Protein AF-A0A2X3LSD8-F1 (afdb_monomer)

Nearest PDB structures (foldseek):
  8asl-assembly1_S  TM=6.985E-01  e=1.830E+00  Synechocystis sp. PCC 6803
  5oj3-assembly1_A  TM=7.160E-01  e=2.086E+00  Cyanidioschyzon merolae strain 10D
  8jxf-assembly1_B  TM=7.516E-01  e=3.302E+00  Rattus norvegicus
  5oj3-assembly2_B  TM=7.111E-01  e=3.092E+00  Cyanidioschyzon merolae strain 10D

Mean predicted aligned error: 7.87 Å

Structure (mmCIF, N/CA/C/O backbone):
data_AF-A0A2X3LSD8-F1
#
_entry.id   AF-A0A2X3LSD8-F1
#
loop_
_atom_site.group_PDB
_atom_site.id
_atom_site.type_symbol
_atom_site.label_atom_id
_atom_site.label_alt_id
_atom_site.label_comp_id
_atom_site.label_asym_id
_atom_site.label_entity_id
_atom_site.label_seq_id
_atom_site.pdbx_PDB_ins_code
_atom_site.Cartn_x
_atom_site.Cartn_y
_atom_site.Cartn_z
_atom_site.occupancy
_atom_site.B_iso_or_equiv
_atom_site.auth_seq_id
_atom_site.auth_comp_id
_atom_site.auth_asym_id
_atom_site.auth_atom_id
_atom_site.pdbx_PDB_model_num
ATOM 1 N N . MET A 1 1 ? 29.955 -7.333 -36.412 1.00 62.12 1 MET A N 1
ATOM 2 C CA . MET A 1 1 ? 29.730 -7.213 -34.956 1.00 62.12 1 MET A CA 1
ATOM 3 C C . MET A 1 1 ? 28.242 -7.334 -34.723 1.00 62.12 1 MET A C 1
ATOM 5 O O . MET A 1 1 ? 27.497 -6.636 -35.399 1.00 62.12 1 MET A O 1
ATOM 9 N N . ASP A 1 2 ? 27.820 -8.248 -33.855 1.00 76.81 2 ASP A N 1
ATOM 10 C CA . ASP A 1 2 ? 26.410 -8.404 -33.505 1.00 76.81 2 ASP A CA 1
ATOM 11 C C . ASP A 1 2 ? 26.006 -7.258 -32.565 1.00 76.81 2 ASP A C 1
ATOM 13 O O . ASP A 1 2 ? 26.543 -7.120 -31.467 1.00 76.81 2 ASP A O 1
ATOM 17 N N . LEU A 1 3 ? 25.141 -6.368 -33.052 1.00 79.81 3 LEU A N 1
ATOM 18 C CA . LEU A 1 3 ? 24.704 -5.156 -32.347 1.00 79.81 3 LEU A CA 1
ATOM 19 C C . LEU A 1 3 ? 23.480 -5.411 -31.453 1.00 79.81 3 LEU A C 1
ATOM 21 O O . LEU A 1 3 ? 23.088 -4.533 -30.682 1.00 79.81 3 LEU A O 1
ATOM 25 N N . SER A 1 4 ? 22.892 -6.609 -31.524 1.00 82.81 4 SER A N 1
ATOM 26 C CA . SER A 1 4 ? 21.718 -6.998 -30.740 1.00 82.81 4 SER A CA 1
ATOM 27 C C . SER A 1 4 ? 21.872 -6.837 -29.212 1.00 82.81 4 SER A C 1
ATOM 29 O O . SER A 1 4 ? 20.954 -6.272 -28.607 1.00 82.81 4 SER A O 1
ATOM 31 N N . PRO A 1 5 ? 22.998 -7.198 -28.551 1.00 85.75 5 PRO A N 1
ATOM 32 C CA . PRO A 1 5 ? 23.135 -7.000 -27.105 1.00 85.75 5 PRO A CA 1
ATOM 33 C C . PRO A 1 5 ? 23.233 -5.519 -26.714 1.00 85.75 5 PRO A C 1
ATOM 35 O O . PRO A 1 5 ? 22.745 -5.125 -25.657 1.00 85.75 5 PRO A O 1
ATOM 38 N N . VAL A 1 6 ? 23.813 -4.678 -27.575 1.00 88.06 6 VAL A N 1
ATOM 39 C CA . VAL A 1 6 ? 23.934 -3.232 -27.328 1.00 88.06 6 VAL A CA 1
ATOM 40 C C . VAL A 1 6 ? 22.558 -2.571 -27.381 1.00 88.06 6 VAL A C 1
ATOM 42 O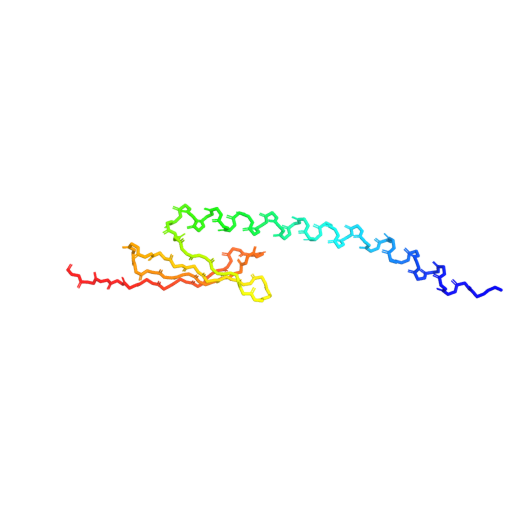 O . VAL A 1 6 ? 22.223 -1.772 -26.509 1.00 88.06 6 VAL A O 1
ATOM 45 N N . PHE A 1 7 ? 21.730 -2.951 -28.358 1.00 88.94 7 PHE A N 1
ATOM 46 C CA . PHE A 1 7 ? 20.365 -2.443 -28.479 1.00 88.94 7 PHE A CA 1
ATOM 47 C C . PHE A 1 7 ? 19.504 -2.807 -27.259 1.00 88.94 7 PHE A C 1
ATOM 49 O O . PHE A 1 7 ? 18.816 -1.944 -26.716 1.00 88.94 7 PHE A O 1
ATOM 56 N N . LEU A 1 8 ? 19.598 -4.049 -26.767 1.00 89.94 8 LEU A N 1
ATOM 57 C CA . LEU A 1 8 ? 18.887 -4.491 -25.562 1.00 89.94 8 LEU A CA 1
ATOM 58 C C . LEU A 1 8 ? 19.265 -3.650 -24.329 1.00 89.94 8 LEU A C 1
ATOM 60 O O . LEU A 1 8 ? 18.387 -3.206 -23.592 1.00 89.94 8 LEU A O 1
ATOM 64 N N . ILE A 1 9 ? 20.562 -3.398 -24.121 1.00 91.12 9 ILE A N 1
ATOM 65 C CA . ILE A 1 9 ? 21.059 -2.601 -22.988 1.00 91.12 9 ILE A CA 1
ATOM 66 C C . ILE A 1 9 ? 20.514 -1.171 -23.048 1.00 91.12 9 ILE A C 1
ATOM 68 O O . ILE A 1 9 ? 20.042 -0.653 -22.037 1.00 91.12 9 ILE A O 1
ATOM 72 N N . VAL A 1 10 ? 20.524 -0.546 -24.230 1.00 90.88 10 VAL A N 1
ATOM 73 C CA . VAL A 1 10 ? 19.979 0.807 -24.417 1.00 90.88 10 VAL A CA 1
ATOM 74 C C . VAL A 1 10 ? 18.486 0.845 -24.089 1.00 90.88 10 VAL A C 1
ATOM 76 O O . VAL A 1 10 ? 18.047 1.738 -23.366 1.00 90.88 10 VAL A O 1
ATOM 79 N N . VAL A 1 11 ? 17.709 -0.145 -24.542 1.00 91.19 11 VAL A N 1
ATOM 80 C CA . VAL A 1 11 ? 16.279 -0.247 -24.207 1.00 91.19 11 VAL A CA 1
ATOM 81 C C . VAL A 1 11 ? 16.077 -0.381 -22.695 1.00 91.19 11 VAL A C 1
ATOM 83 O O . VAL A 1 11 ? 15.265 0.344 -22.127 1.00 91.19 11 VAL A O 1
ATOM 86 N N . ILE A 1 12 ? 16.842 -1.238 -22.012 1.00 90.50 12 ILE A N 1
ATOM 87 C CA . ILE A 1 12 ? 16.730 -1.414 -20.554 1.00 90.50 12 ILE A CA 1
ATOM 88 C C . ILE A 1 12 ? 17.025 -0.104 -19.811 1.00 90.50 12 ILE A C 1
ATOM 90 O O . ILE A 1 12 ? 16.260 0.281 -18.925 1.00 90.50 12 ILE A O 1
ATOM 94 N N . ILE A 1 13 ? 18.090 0.610 -20.190 1.00 92.44 13 ILE A N 1
ATOM 95 C CA . ILE A 1 13 ? 18.471 1.886 -19.563 1.00 92.44 13 ILE A CA 1
ATOM 96 C C . ILE A 1 13 ? 17.375 2.939 -19.744 1.00 92.44 13 ILE A C 1
ATOM 98 O O . ILE A 1 13 ? 17.103 3.696 -18.817 1.00 92.44 13 ILE A O 1
ATOM 102 N N . LEU A 1 14 ? 16.719 2.980 -20.905 1.00 91.75 14 LEU A N 1
ATOM 103 C CA . LEU A 1 14 ? 15.637 3.931 -21.162 1.00 91.75 14 LEU A CA 1
ATOM 104 C C . LEU A 1 14 ? 14.365 3.614 -20.367 1.00 91.75 14 LEU A C 1
ATOM 106 O O . LEU A 1 14 ? 13.657 4.533 -19.960 1.00 91.75 14 LEU A O 1
ATOM 110 N N . VAL A 1 15 ? 14.072 2.335 -20.117 1.00 93.50 15 VAL A N 1
ATOM 111 C CA . VAL A 1 15 ? 12.858 1.927 -19.389 1.00 93.50 15 VAL A CA 1
ATOM 112 C C . VAL A 1 15 ? 13.069 1.935 -17.865 1.00 93.50 15 VAL A C 1
ATOM 114 O O . VAL A 1 15 ? 12.119 2.150 -17.112 1.00 93.50 15 VAL A O 1
ATOM 117 N N . MET A 1 16 ? 14.302 1.782 -17.372 1.00 93.06 16 MET A N 1
ATOM 118 C CA . MET A 1 16 ? 14.605 1.797 -15.932 1.00 93.06 16 MET A CA 1
ATOM 119 C C . MET A 1 16 ? 14.069 3.028 -15.173 1.00 93.06 16 MET A C 1
ATOM 121 O O . MET A 1 16 ? 13.424 2.834 -14.139 1.00 93.06 16 MET A O 1
ATOM 125 N N . PRO A 1 17 ? 14.250 4.276 -15.650 1.00 92.50 17 PRO A N 1
ATOM 126 C CA . PRO A 1 17 ? 13.714 5.462 -14.986 1.00 92.50 17 PRO A CA 1
ATOM 127 C C . PRO A 1 17 ? 12.197 5.413 -14.800 1.00 92.50 17 PRO A C 1
ATOM 129 O O . PRO A 1 17 ? 11.690 5.844 -13.765 1.00 92.50 17 PRO A O 1
ATOM 132 N N . LEU A 1 18 ? 11.472 4.848 -15.772 1.00 91.75 18 LEU A N 1
ATOM 133 C CA . LEU A 1 18 ? 10.025 4.688 -15.687 1.00 91.75 18 LEU A CA 1
ATOM 134 C C . LEU A 1 18 ? 9.646 3.719 -14.561 1.00 91.75 18 LEU A C 1
ATOM 136 O O . LEU A 1 18 ? 8.771 4.035 -13.757 1.00 91.75 18 LEU A O 1
ATOM 140 N N . PHE A 1 19 ? 10.328 2.576 -14.452 1.00 91.12 19 PHE A N 1
ATOM 141 C CA . PHE A 1 19 ? 10.093 1.630 -13.357 1.00 91.12 19 PHE A CA 1
ATOM 142 C C . PHE A 1 19 ? 10.411 2.234 -11.988 1.00 91.12 19 PHE A C 1
ATOM 144 O O . PHE A 1 19 ? 9.620 2.076 -11.059 1.00 91.12 19 PHE A O 1
ATOM 151 N N . VAL A 1 20 ? 11.519 2.972 -11.870 1.00 92.88 20 VAL A N 1
ATOM 152 C CA . VAL A 1 20 ? 11.881 3.678 -10.631 1.00 92.88 20 VAL A CA 1
ATOM 153 C C . VAL A 1 20 ? 10.800 4.692 -10.259 1.00 92.88 20 VAL A C 1
ATOM 155 O O . VAL A 1 20 ? 10.337 4.711 -9.119 1.00 92.88 20 VAL A O 1
ATOM 158 N N . TYR A 1 21 ? 10.338 5.496 -11.219 1.00 92.44 21 TYR A N 1
ATOM 159 C CA . TYR A 1 21 ? 9.264 6.462 -10.995 1.00 92.44 21 TYR A CA 1
ATOM 160 C C . TYR A 1 21 ? 7.967 5.788 -10.522 1.00 92.44 21 TYR A C 1
ATOM 162 O O . TYR A 1 21 ? 7.363 6.226 -9.539 1.00 92.44 21 TYR A O 1
ATOM 170 N N . LEU A 1 22 ? 7.551 4.700 -11.180 1.00 89.38 22 LEU A N 1
ATOM 171 C CA . LEU A 1 22 ? 6.353 3.947 -10.805 1.00 89.38 22 LEU A CA 1
ATOM 172 C C . LEU A 1 22 ? 6.480 3.330 -9.407 1.00 89.38 22 LEU A C 1
ATOM 174 O O . LEU A 1 22 ? 5.525 3.403 -8.634 1.00 89.38 22 LEU A O 1
ATOM 178 N N . ALA A 1 23 ? 7.645 2.782 -9.056 1.00 88.31 23 ALA A N 1
ATOM 179 C CA . ALA A 1 23 ? 7.904 2.221 -7.732 1.00 88.31 23 ALA A CA 1
ATOM 180 C C . ALA A 1 23 ? 7.837 3.295 -6.634 1.00 88.31 23 ALA A C 1
ATOM 182 O O . ALA A 1 23 ? 7.168 3.105 -5.618 1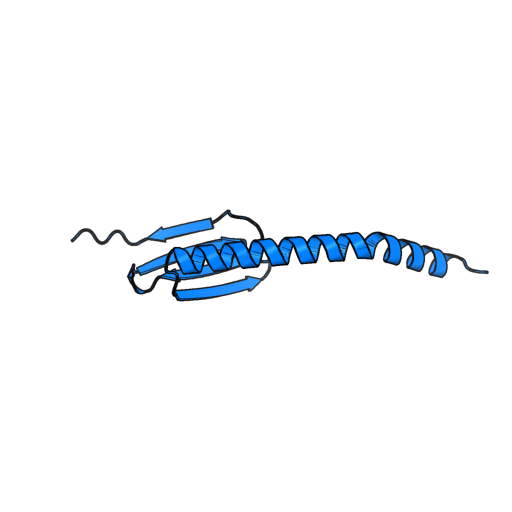.00 88.31 23 ALA A O 1
ATOM 183 N N . VAL A 1 24 ? 8.453 4.462 -6.859 1.00 91.62 24 VAL A N 1
ATOM 184 C CA . VAL A 1 24 ? 8.392 5.594 -5.919 1.00 91.62 24 VAL A CA 1
ATOM 185 C C . VAL A 1 24 ? 6.957 6.091 -5.752 1.00 91.62 24 VAL A C 1
ATOM 187 O O . VAL A 1 24 ? 6.526 6.366 -4.631 1.00 91.62 24 VAL A O 1
ATOM 190 N N . LYS A 1 25 ? 6.196 6.190 -6.848 1.00 89.00 25 LYS A N 1
ATOM 191 C CA . LYS A 1 25 ? 4.787 6.595 -6.804 1.00 89.00 25 LYS A CA 1
ATOM 192 C C . LYS A 1 25 ? 3.945 5.611 -5.985 1.00 89.00 25 LYS A C 1
ATOM 194 O O . LYS A 1 25 ? 3.193 6.050 -5.121 1.00 89.00 25 LYS A O 1
ATOM 199 N N . GLN A 1 26 ? 4.105 4.306 -6.209 1.00 87.19 26 GLN A N 1
ATOM 200 C CA . GLN A 1 26 ? 3.403 3.271 -5.439 1.00 87.19 26 GLN A CA 1
ATOM 201 C C . GLN A 1 26 ? 3.772 3.317 -3.951 1.00 87.19 26 GLN A C 1
ATOM 203 O O . GLN A 1 26 ? 2.891 3.228 -3.100 1.00 87.19 26 GLN A O 1
ATOM 208 N N . HIS A 1 27 ? 5.051 3.527 -3.629 1.00 87.81 27 HIS A N 1
ATOM 209 C CA . HIS A 1 27 ? 5.508 3.626 -2.243 1.00 87.81 27 HIS A CA 1
ATOM 210 C C . HIS A 1 27 ? 4.891 4.821 -1.500 1.00 87.81 27 HIS A C 1
ATOM 212 O O . HIS A 1 27 ? 4.485 4.683 -0.346 1.00 87.81 27 HIS A O 1
ATOM 218 N N . LYS A 1 28 ? 4.779 5.983 -2.160 1.00 88.56 28 LYS A N 1
ATOM 219 C CA . LYS A 1 28 ? 4.127 7.168 -1.578 1.00 88.56 28 LYS A CA 1
ATOM 220 C C . LYS A 1 28 ? 2.653 6.917 -1.263 1.00 88.56 28 LYS A C 1
ATOM 222 O O . LYS A 1 28 ? 2.247 7.152 -0.131 1.00 88.56 28 LYS A O 1
ATOM 227 N N . ILE A 1 29 ? 1.894 6.388 -2.225 1.00 88.06 29 ILE A N 1
ATOM 228 C CA . ILE A 1 29 ? 0.456 6.122 -2.047 1.00 88.06 29 ILE A CA 1
ATOM 229 C C . ILE A 1 29 ? 0.232 5.088 -0.941 1.00 88.06 29 ILE A C 1
ATOM 231 O O . ILE A 1 29 ? -0.612 5.289 -0.076 1.00 88.06 29 ILE A O 1
ATOM 235 N N . SER A 1 30 ? 1.037 4.024 -0.907 1.00 87.06 30 SER A N 1
ATOM 236 C CA . SER A 1 30 ? 0.952 3.017 0.155 1.00 87.06 30 SER A CA 1
ATOM 237 C C . SER A 1 30 ? 1.122 3.652 1.530 1.00 87.06 30 SER A C 1
ATOM 239 O O . SER A 1 30 ? 0.289 3.454 2.412 1.00 87.06 30 SER A O 1
ATOM 241 N N . LYS A 1 31 ? 2.131 4.513 1.695 1.00 89.62 31 LYS A N 1
ATOM 242 C CA . LYS A 1 31 ? 2.352 5.236 2.950 1.00 89.62 31 LYS A CA 1
ATOM 243 C C . LYS A 1 31 ? 1.165 6.129 3.338 1.00 89.62 31 LYS A C 1
ATOM 245 O O . LYS A 1 31 ? 0.834 6.190 4.519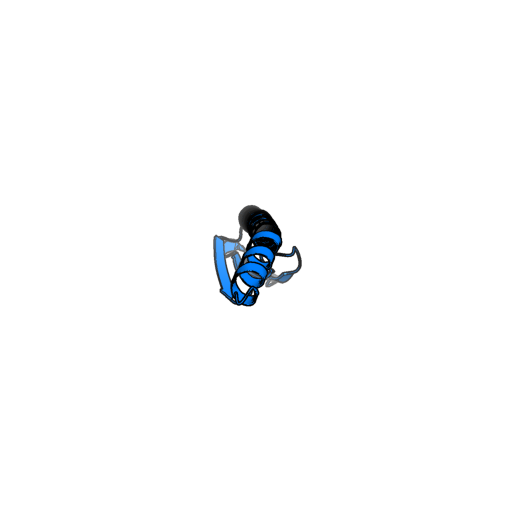 1.00 89.62 31 LYS A O 1
ATOM 250 N N . GLU A 1 32 ? 0.535 6.797 2.373 1.00 90.3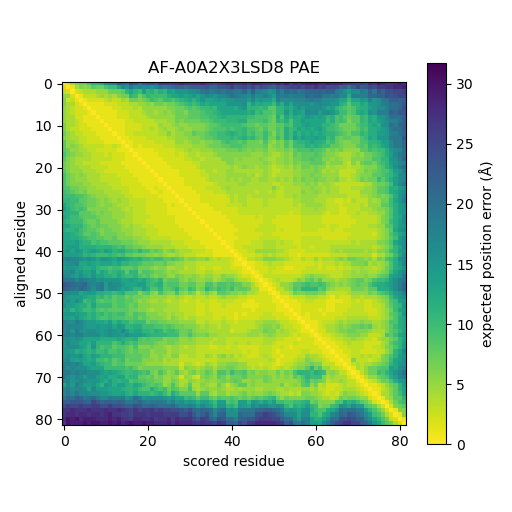1 32 GLU A N 1
ATOM 251 C CA . GLU A 1 32 ? -0.676 7.601 2.597 1.00 90.31 32 GLU A CA 1
ATOM 252 C C . GLU A 1 32 ? -1.851 6.728 3.064 1.00 90.31 32 GLU A C 1
ATOM 254 O O . GLU A 1 32 ? -2.486 7.050 4.064 1.00 90.31 32 GLU A O 1
ATOM 259 N N . VAL A 1 33 ? -2.087 5.578 2.422 1.00 88.62 33 VAL A N 1
ATOM 260 C CA . VAL A 1 33 ? -3.132 4.623 2.831 1.00 88.62 33 VAL A CA 1
ATOM 261 C C . VAL A 1 33 ? -2.886 4.103 4.249 1.00 88.62 33 VAL A C 1
ATOM 263 O O . VAL A 1 33 ? -3.810 4.068 5.056 1.00 88.62 33 VAL A O 1
ATOM 266 N N . TYR A 1 34 ? -1.644 3.755 4.592 1.00 88.00 34 TYR A N 1
ATOM 267 C CA . TYR A 1 34 ? -1.281 3.346 5.953 1.00 88.00 34 TYR A CA 1
ATOM 268 C C . TYR A 1 34 ? -1.540 4.437 6.994 1.00 88.00 34 TYR A C 1
ATOM 270 O O . TYR A 1 34 ? -2.048 4.138 8.074 1.00 88.00 34 TYR A O 1
ATOM 278 N N . ALA A 1 35 ? -1.206 5.690 6.676 1.00 90.00 35 ALA A N 1
ATOM 279 C CA . ALA A 1 35 ? -1.461 6.819 7.564 1.00 90.00 35 ALA A CA 1
ATOM 280 C C . ALA A 1 35 ? -2.967 7.023 7.784 1.00 90.00 35 ALA A C 1
ATOM 282 O O . ALA A 1 35 ? -3.398 7.115 8.928 1.00 90.00 35 ALA A O 1
ATOM 283 N N . LEU A 1 36 ? -3.767 6.984 6.713 1.00 89.88 36 LEU A N 1
ATOM 284 C CA . LEU A 1 36 ? -5.229 7.084 6.792 1.00 89.88 36 LEU A CA 1
ATOM 285 C C . LEU A 1 36 ? -5.844 5.956 7.631 1.00 89.88 36 LEU A C 1
ATOM 287 O O . LEU A 1 36 ? -6.727 6.196 8.448 1.00 89.88 36 LEU A O 1
ATOM 291 N N . LEU A 1 37 ? -5.370 4.719 7.465 1.00 89.69 37 LEU A N 1
ATOM 292 C CA . LEU A 1 37 ? -5.830 3.586 8.271 1.00 89.69 37 LEU A CA 1
ATOM 293 C C . LEU A 1 37 ? -5.507 3.779 9.757 1.00 89.69 37 LEU A C 1
ATOM 295 O O . LEU A 1 37 ? -6.353 3.501 10.607 1.00 89.69 37 LEU A O 1
ATOM 299 N N . ALA A 1 38 ? -4.314 4.285 10.072 1.00 89.12 38 ALA A N 1
ATOM 300 C CA . ALA A 1 38 ? -3.931 4.589 11.445 1.00 89.12 38 ALA A CA 1
ATOM 301 C C . ALA A 1 38 ? -4.773 5.735 12.040 1.00 89.12 38 ALA A C 1
ATOM 303 O O . ALA A 1 38 ? -5.224 5.622 13.180 1.00 89.12 38 ALA A O 1
ATOM 304 N N . GLU A 1 39 ? -5.039 6.799 11.272 1.00 90.44 39 GLU A N 1
ATOM 305 C CA . GLU A 1 39 ? -5.916 7.913 11.674 1.00 90.44 39 GLU A CA 1
ATOM 306 C C . GLU A 1 39 ? -7.361 7.454 11.932 1.00 90.44 39 GLU A C 1
ATOM 308 O O . GLU A 1 39 ? -7.971 7.848 12.927 1.00 90.44 39 GLU A O 1
ATOM 313 N N . ASP A 1 40 ? -7.885 6.544 11.106 1.00 87.56 40 ASP A N 1
ATOM 314 C CA . ASP A 1 40 ? -9.216 5.943 11.273 1.00 87.56 40 ASP A CA 1
ATOM 315 C C . ASP A 1 40 ? -9.296 4.946 12.456 1.00 87.56 40 ASP A C 1
ATOM 317 O O . ASP A 1 40 ? -10.385 4.475 12.833 1.00 87.56 40 ASP A O 1
ATOM 321 N N . GLY A 1 41 ? -8.151 4.637 13.075 1.00 89.44 41 GLY A N 1
ATOM 322 C CA . GLY A 1 41 ? -8.018 3.768 14.241 1.00 89.44 41 GLY A CA 1
ATOM 323 C C . GLY A 1 41 ? -7.941 2.278 13.914 1.00 89.44 41 GLY A C 1
ATOM 324 O O . GLY A 1 41 ? -8.321 1.463 14.750 1.00 89.44 41 GLY A O 1
ATOM 325 N N . TYR A 1 42 ? -7.520 1.904 12.703 1.00 90.25 42 TYR A N 1
ATOM 326 C CA . TYR A 1 42 ? -7.219 0.510 12.379 1.00 90.25 42 TYR A CA 1
ATOM 327 C C . TYR A 1 42 ? -5.875 0.117 13.000 1.00 90.25 42 TYR A C 1
ATOM 329 O O . TYR A 1 42 ? -4.818 0.593 12.592 1.00 90.25 42 TYR A O 1
ATOM 337 N N . ASP A 1 43 ? -5.935 -0.761 13.999 1.00 86.00 43 ASP A N 1
ATOM 338 C CA . ASP A 1 43 ? -4.797 -1.125 14.845 1.00 86.00 43 ASP A CA 1
ATOM 339 C C . ASP A 1 43 ? -3.936 -2.241 14.223 1.00 86.00 43 ASP A C 1
ATOM 341 O O . ASP A 1 43 ? -2.745 -2.356 14.510 1.00 86.00 43 ASP A O 1
ATOM 345 N N . ILE A 1 44 ? -4.538 -3.085 13.377 1.00 87.56 44 ILE A N 1
ATOM 346 C CA . ILE A 1 44 ? -3.875 -4.229 12.741 1.00 87.56 44 ILE A CA 1
ATOM 347 C C . ILE A 1 44 ? -4.040 -4.111 11.230 1.00 87.56 44 ILE A C 1
ATOM 349 O O . ILE A 1 44 ? -5.166 -4.115 10.743 1.00 87.56 44 ILE A O 1
ATOM 353 N N . ILE A 1 45 ? -2.935 -4.049 10.483 1.00 89.81 45 ILE A N 1
ATOM 354 C CA . ILE A 1 45 ? -2.946 -3.936 9.018 1.00 89.81 45 ILE A CA 1
ATOM 355 C C . ILE A 1 45 ? -2.071 -5.042 8.424 1.00 89.81 45 ILE A C 1
ATOM 357 O O . ILE A 1 45 ? -0.876 -5.120 8.705 1.00 89.81 45 ILE A O 1
ATOM 361 N N . PHE A 1 46 ? -2.663 -5.881 7.580 1.00 88.88 46 PHE A N 1
ATOM 362 C CA . PHE A 1 46 ? -1.980 -6.917 6.815 1.00 88.88 46 PHE A CA 1
ATOM 363 C C . PHE A 1 46 ? -1.908 -6.509 5.348 1.00 88.88 46 PHE A C 1
ATOM 365 O O . PHE A 1 46 ? -2.930 -6.177 4.750 1.00 88.88 46 PHE A O 1
ATOM 372 N N . SER A 1 47 ? -0.715 -6.570 4.756 1.00 87.56 47 SER A N 1
ATOM 373 C CA . SER A 1 47 ? -0.548 -6.485 3.300 1.00 87.56 47 SER A CA 1
ATOM 374 C C . SER A 1 47 ? -0.656 -7.865 2.673 1.00 87.56 47 SER A C 1
ATOM 376 O O . SER A 1 47 ? 0.011 -8.794 3.126 1.00 87.56 47 SER A O 1
ATOM 378 N N . GLY A 1 48 ? -1.456 -7.980 1.619 1.00 80.56 48 GLY A N 1
ATOM 379 C CA . GLY A 1 48 ? -1.514 -9.147 0.748 1.00 80.56 48 GLY A CA 1
ATOM 380 C C . GLY A 1 48 ? -0.709 -8.952 -0.538 1.00 80.56 48 GLY A C 1
ATOM 381 O O . GLY A 1 48 ? -0.164 -7.879 -0.814 1.00 80.56 48 GLY A O 1
ATOM 382 N N . GLU A 1 49 ? -0.661 -9.998 -1.361 1.00 81.12 49 GLU A N 1
ATOM 383 C CA . GLU A 1 49 ? -0.109 -9.908 -2.713 1.00 81.12 49 GLU A CA 1
ATOM 384 C C . GLU A 1 49 ? -0.881 -8.896 -3.578 1.00 81.12 49 GLU A C 1
ATOM 386 O O . GLU A 1 49 ? -2.059 -8.599 -3.353 1.00 81.12 49 GLU A O 1
ATOM 391 N N . GLY A 1 50 ? -0.199 -8.337 -4.582 1.00 77.69 50 GLY A N 1
ATOM 392 C CA . GLY A 1 50 ? -0.820 -7.419 -5.540 1.00 77.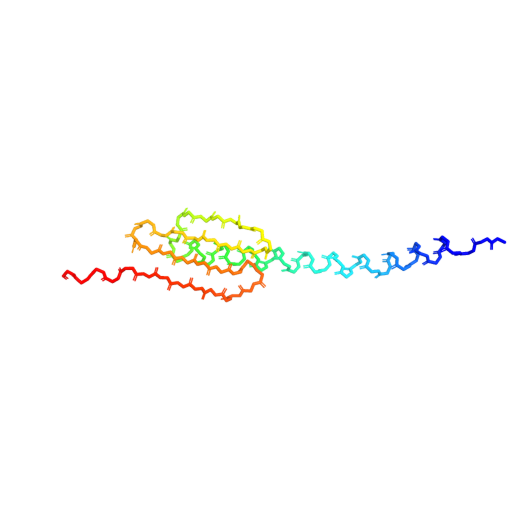69 50 GLY A CA 1
ATOM 393 C C . GLY A 1 50 ? -1.172 -6.044 -4.966 1.00 77.69 50 GLY A C 1
ATOM 394 O O . GLY A 1 50 ? -2.100 -5.409 -5.460 1.00 77.69 50 GLY A O 1
ATOM 395 N N . ASN A 1 51 ? -0.439 -5.577 -3.947 1.00 82.75 51 ASN A N 1
ATOM 396 C CA . ASN A 1 51 ? -0.688 -4.306 -3.259 1.00 82.75 51 ASN A CA 1
ATOM 397 C C . ASN A 1 51 ? -2.078 -4.241 -2.614 1.00 82.75 51 ASN A C 1
ATOM 399 O O . ASN A 1 51 ? -2.696 -3.183 -2.594 1.00 82.75 51 ASN A O 1
ATOM 403 N N . THR A 1 52 ? -2.594 -5.356 -2.111 1.00 88.94 52 THR A N 1
ATOM 404 C CA . THR A 1 52 ? -3.852 -5.377 -1.360 1.00 88.94 52 THR A CA 1
ATOM 405 C C . THR A 1 52 ? -3.580 -5.251 0.135 1.00 88.94 52 THR A C 1
ATOM 407 O O . THR A 1 52 ? -2.482 -5.553 0.603 1.00 88.94 52 THR A O 1
ATOM 410 N N . TYR A 1 53 ? -4.566 -4.797 0.903 1.00 90.88 53 TYR A N 1
ATOM 411 C CA . TYR A 1 53 ? -4.498 -4.817 2.358 1.00 90.88 53 TYR A CA 1
ATOM 412 C C . TYR A 1 53 ? -5.817 -5.258 2.981 1.00 90.88 53 TYR A C 1
ATOM 414 O O . TYR A 1 53 ? -6.887 -5.089 2.393 1.00 90.88 53 TYR A O 1
ATOM 422 N N . ILE A 1 54 ? -5.722 -5.769 4.205 1.00 90.88 54 ILE A N 1
ATOM 423 C CA . ILE A 1 54 ? -6.841 -5.949 5.126 1.00 90.88 54 ILE A CA 1
ATOM 424 C C . ILE A 1 54 ? -6.445 -5.313 6.456 1.00 90.88 54 ILE A C 1
ATOM 426 O O . ILE A 1 54 ? -5.388 -5.611 7.006 1.00 90.88 54 ILE A O 1
ATOM 430 N N . ALA A 1 55 ? -7.285 -4.424 6.962 1.00 92.25 55 ALA A N 1
ATOM 431 C CA . ALA A 1 55 ? -7.087 -3.664 8.179 1.00 92.25 55 ALA A CA 1
ATOM 432 C C . ALA A 1 55 ? -8.237 -3.921 9.157 1.00 92.25 55 ALA A C 1
ATOM 434 O O . ALA A 1 55 ? -9.399 -3.953 8.757 1.00 92.25 55 ALA A O 1
ATOM 435 N N . PHE A 1 56 ? -7.927 -4.062 10.443 1.00 90.81 56 PHE A N 1
ATOM 436 C CA . PHE A 1 56 ? -8.888 -4.325 11.511 1.00 90.81 56 PHE A CA 1
ATOM 437 C C . PHE A 1 56 ? -8.819 -3.233 12.579 1.00 90.81 56 PHE A C 1
ATOM 439 O O . PHE A 1 56 ? -7.743 -2.902 13.076 1.00 90.81 56 PHE A O 1
ATOM 446 N N . ASN A 1 57 ? -9.978 -2.683 12.933 1.00 90.94 57 ASN A N 1
ATOM 447 C CA . ASN A 1 57 ? -10.155 -1.797 14.075 1.00 90.94 57 ASN A CA 1
ATOM 448 C C . ASN A 1 57 ? -10.798 -2.619 15.191 1.00 90.94 57 ASN A C 1
ATOM 450 O O . ASN A 1 57 ? -11.980 -2.970 15.1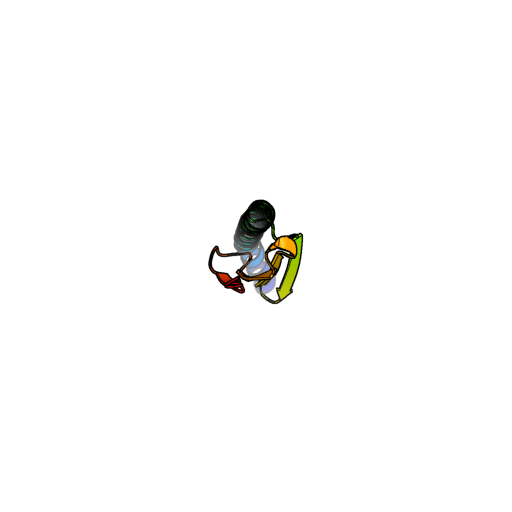20 1.00 90.94 57 ASN A O 1
ATOM 454 N N . ILE A 1 58 ? -10.013 -2.945 16.217 1.00 84.00 58 ILE A N 1
ATOM 455 C CA . ILE A 1 58 ? -10.463 -3.843 17.285 1.00 84.00 58 ILE A CA 1
ATOM 456 C C . ILE A 1 58 ? -11.504 -3.133 18.152 1.00 84.00 58 ILE A C 1
ATOM 458 O O . ILE A 1 58 ? -12.494 -3.733 18.565 1.00 84.00 58 ILE A O 1
ATOM 462 N N . LYS A 1 59 ? -11.315 -1.829 18.382 1.00 86.38 59 LYS A N 1
ATOM 463 C CA . LYS A 1 59 ? -12.184 -1.011 19.241 1.00 86.38 59 LYS A CA 1
ATOM 464 C C . LYS A 1 59 ? -13.603 -0.883 18.691 1.00 86.38 59 LYS A C 1
ATOM 466 O O . LYS A 1 59 ? -14.546 -0.801 19.469 1.00 86.38 59 LYS A O 1
ATOM 471 N N . LYS A 1 60 ? -13.747 -0.840 17.365 1.00 85.06 60 LYS A N 1
ATOM 472 C CA . LYS A 1 60 ? -15.033 -0.678 16.669 1.00 85.06 60 LYS A CA 1
ATOM 473 C C . LYS A 1 60 ? -15.572 -1.981 16.075 1.00 85.06 60 LYS A C 1
ATOM 475 O O . LYS A 1 60 ? -16.611 -1.942 15.426 1.00 85.06 60 LYS A O 1
ATOM 480 N N . ALA A 1 61 ? -14.874 -3.107 16.262 1.00 85.12 61 ALA A N 1
ATOM 481 C CA . ALA A 1 61 ? -15.198 -4.388 15.629 1.00 85.12 61 ALA A CA 1
ATOM 482 C C . ALA A 1 61 ? -15.493 -4.241 14.119 1.00 85.12 61 ALA A C 1
ATOM 484 O O . ALA A 1 61 ? -16.474 -4.778 13.601 1.00 85.12 61 ALA A O 1
ATOM 485 N N . SER A 1 62 ? -14.655 -3.471 13.418 1.00 88.62 62 SER A N 1
ATOM 486 C CA . SER A 1 62 ? -14.796 -3.197 11.986 1.00 88.62 62 SER A CA 1
ATOM 487 C C . SER A 1 62 ? -13.546 -3.614 11.225 1.00 88.62 62 SER A C 1
ATOM 489 O O . SER A 1 62 ? -12.438 -3.599 11.770 1.00 88.62 62 SER A O 1
ATOM 491 N N . PHE A 1 63 ? -13.705 -3.945 9.946 1.00 90.88 63 PHE A N 1
ATOM 492 C CA . PHE A 1 63 ? -12.574 -4.224 9.069 1.00 90.88 63 PHE A CA 1
ATOM 493 C C . PHE A 1 63 ? -12.711 -3.498 7.732 1.00 90.88 63 PHE A C 1
ATOM 495 O O . PHE A 1 63 ? -13.809 -3.208 7.256 1.00 90.88 63 PHE A O 1
ATOM 502 N N . ARG A 1 64 ? -11.566 -3.197 7.123 1.00 90.00 64 ARG A N 1
ATOM 503 C CA . ARG A 1 64 ? -11.457 -2.564 5.811 1.00 90.00 64 ARG A CA 1
ATOM 504 C C . ARG A 1 64 ? -10.487 -3.363 4.960 1.00 90.00 64 ARG A C 1
ATOM 506 O O . ARG A 1 64 ? -9.387 -3.656 5.407 1.00 90.00 64 ARG A O 1
ATOM 513 N N . ALA A 1 65 ? -10.873 -3.704 3.743 1.00 89.94 65 ALA A N 1
ATOM 514 C CA . ALA A 1 65 ? -10.009 -4.361 2.772 1.00 89.94 65 ALA A CA 1
ATOM 515 C C . ALA A 1 65 ? -9.915 -3.499 1.516 1.00 89.94 65 ALA A C 1
ATOM 517 O O . ALA A 1 65 ? -10.921 -2.975 1.050 1.00 89.94 65 ALA A O 1
ATOM 518 N N . GLY A 1 66 ? -8.728 -3.320 0.951 1.00 89.50 66 GLY A N 1
ATOM 519 C CA . GLY A 1 66 ? -8.562 -2.403 -0.172 1.00 89.50 66 GLY A CA 1
ATOM 520 C C . GLY A 1 66 ? -7.223 -2.528 -0.871 1.00 89.50 66 GLY A C 1
ATOM 521 O O . GLY A 1 66 ? -6.497 -3.504 -0.695 1.00 89.50 66 GLY A O 1
ATOM 522 N N . SER A 1 67 ? -6.912 -1.528 -1.687 1.00 88.44 67 SER A N 1
ATOM 523 C CA . SER A 1 67 ? -5.631 -1.419 -2.383 1.00 88.44 67 SER A CA 1
ATOM 524 C C . SER A 1 67 ? -4.696 -0.446 -1.661 1.00 88.44 67 SER A C 1
ATOM 526 O O . SER A 1 67 ? -5.118 0.588 -1.166 1.00 88.44 67 SER A O 1
ATOM 528 N N . LEU A 1 68 ? -3.405 -0.758 -1.611 1.00 83.75 68 LEU A N 1
ATOM 529 C CA . LEU A 1 68 ? -2.332 0.109 -1.116 1.00 83.75 68 LEU A CA 1
ATOM 530 C C . LEU A 1 68 ? -1.838 1.087 -2.186 1.00 83.75 68 LEU A C 1
ATOM 532 O O . LEU A 1 68 ? -1.041 1.968 -1.899 1.00 83.75 68 LEU A O 1
ATOM 536 N N . ILE A 1 69 ? -2.264 0.925 -3.436 1.00 82.69 69 ILE A N 1
ATOM 537 C CA . ILE A 1 69 ? -1.863 1.796 -4.552 1.00 82.69 69 ILE A CA 1
ATOM 538 C C . ILE A 1 69 ? -3.023 2.636 -5.083 1.00 82.69 69 ILE A C 1
ATOM 540 O O . ILE A 1 69 ? -2.871 3.342 -6.079 1.00 82.69 69 ILE A O 1
ATOM 544 N N . ASP A 1 70 ? -4.183 2.546 -4.438 1.00 75.12 70 ASP A N 1
ATOM 545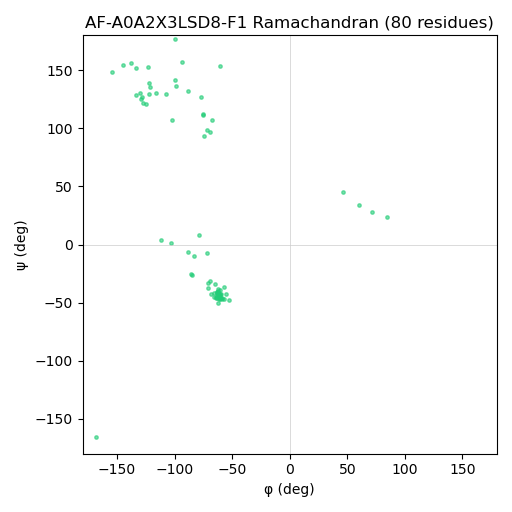 C CA . ASP A 1 70 ? -5.398 3.254 -4.809 1.00 75.12 70 ASP A CA 1
ATOM 546 C C . ASP A 1 70 ? -6.287 3.426 -3.572 1.00 75.12 70 ASP A C 1
ATOM 548 O O . ASP A 1 70 ? -6.323 2.561 -2.709 1.00 75.12 70 ASP A O 1
ATOM 552 N N . HIS A 1 71 ? -7.054 4.507 -3.491 1.00 77.25 71 HIS A N 1
ATOM 553 C CA . HIS A 1 71 ? -7.900 4.814 -2.331 1.00 77.25 71 HIS A CA 1
ATOM 554 C C . HIS A 1 71 ? -9.212 4.015 -2.314 1.00 77.25 71 HIS A C 1
ATOM 556 O O . HIS A 1 71 ? -10.103 4.282 -1.510 1.00 77.25 71 HIS A O 1
ATOM 562 N N . ARG A 1 72 ? -9.366 3.038 -3.212 1.00 79.56 72 ARG A N 1
ATOM 563 C CA . ARG A 1 72 ? -10.536 2.160 -3.260 1.00 79.56 72 ARG A CA 1
ATOM 564 C C . ARG A 1 72 ? -10.450 1.098 -2.170 1.00 79.56 72 ARG A C 1
ATOM 566 O O . ARG A 1 72 ? -9.477 0.344 -2.093 1.00 79.56 72 ARG A O 1
ATOM 573 N N . TYR A 1 73 ? -11.507 1.010 -1.372 1.00 84.25 73 TYR A N 1
ATOM 574 C CA . TYR A 1 73 ? -11.638 0.020 -0.314 1.00 84.25 73 TYR A CA 1
ATOM 575 C C . TYR A 1 73 ? -13.087 -0.442 -0.154 1.00 84.25 73 TYR A C 1
ATOM 577 O O . TYR A 1 73 ? -14.037 0.270 -0.471 1.00 84.25 73 TYR A O 1
ATOM 585 N N . PHE A 1 74 ? -13.225 -1.650 0.368 1.00 84.19 74 PHE A N 1
ATOM 586 C CA . PHE A 1 74 ? -14.425 -2.206 0.960 1.00 84.19 74 PHE A CA 1
ATOM 587 C C . PHE A 1 74 ? -14.309 -2.079 2.481 1.00 84.19 74 PHE A C 1
ATOM 589 O O . PHE A 1 74 ? -13.247 -2.345 3.045 1.00 84.19 74 PHE A O 1
ATOM 596 N N . GLN A 1 75 ? -15.376 -1.664 3.155 1.00 82.50 75 GLN A N 1
ATOM 597 C CA . GLN A 1 75 ? -15.408 -1.561 4.610 1.00 82.50 75 GLN A CA 1
ATOM 598 C C . GLN A 1 75 ? -16.691 -2.190 5.130 1.00 82.50 75 GLN A C 1
ATOM 600 O O . GLN A 1 75 ? -17.777 -1.810 4.703 1.00 82.50 75 GLN A O 1
ATOM 605 N N . GLU A 1 76 ? -16.538 -3.089 6.094 1.00 75.38 76 GLU A N 1
ATOM 606 C CA . GLU A 1 76 ? -17.639 -3.699 6.824 1.00 75.38 76 GLU A CA 1
ATOM 607 C C . GLU A 1 76 ? -17.526 -3.280 8.292 1.00 75.38 76 GLU A C 1
ATOM 609 O O . GLU A 1 76 ? -16.464 -3.377 8.920 1.00 75.38 76 GLU A O 1
ATOM 614 N N . SER A 1 77 ? -18.626 -2.793 8.852 1.00 72.50 77 SER A N 1
ATOM 615 C CA . SER A 1 77 ? -18.719 -2.435 10.264 1.00 72.50 77 SER A CA 1
ATOM 616 C C . SER A 1 77 ? -19.948 -3.092 10.858 1.00 72.50 77 SER A C 1
ATOM 618 O O . SER A 1 77 ? -21.052 -2.865 10.365 1.00 72.50 77 SER A O 1
ATOM 620 N N . ASN A 1 78 ? -19.772 -3.854 11.936 1.00 59.16 78 ASN A N 1
ATOM 621 C CA . ASN A 1 78 ? -20.906 -4.357 12.696 1.00 59.16 78 ASN A CA 1
ATOM 622 C C . ASN A 1 78 ? -21.603 -3.166 13.370 1.00 59.16 78 ASN A C 1
ATOM 624 O O . ASN A 1 78 ? -21.078 -2.585 14.320 1.00 59.16 78 ASN A O 1
ATOM 628 N N . ILE A 1 79 ? -22.780 -2.783 12.871 1.00 54.50 79 ILE A N 1
ATOM 629 C CA . ILE A 1 79 ? -23.666 -1.861 13.583 1.00 54.50 79 ILE A CA 1
ATOM 630 C C . ILE A 1 79 ? -24.282 -2.677 14.717 1.00 54.50 79 ILE A C 1
ATOM 632 O O . ILE A 1 79 ? -25.265 -3.391 14.527 1.00 54.50 79 I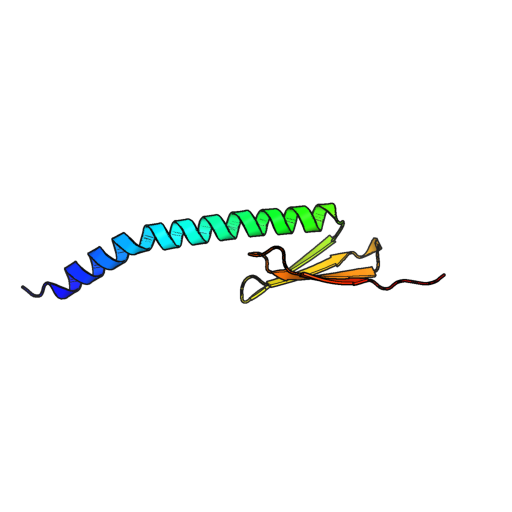LE A O 1
ATOM 636 N N . ILE A 1 80 ? -23.664 -2.627 15.896 1.00 52.22 80 ILE A N 1
ATOM 637 C CA . ILE A 1 80 ? -24.285 -3.164 17.102 1.00 52.22 80 ILE A CA 1
ATOM 638 C C . ILE A 1 80 ? -25.422 -2.201 17.456 1.00 52.22 80 ILE A C 1
ATOM 640 O O . ILE A 1 80 ? -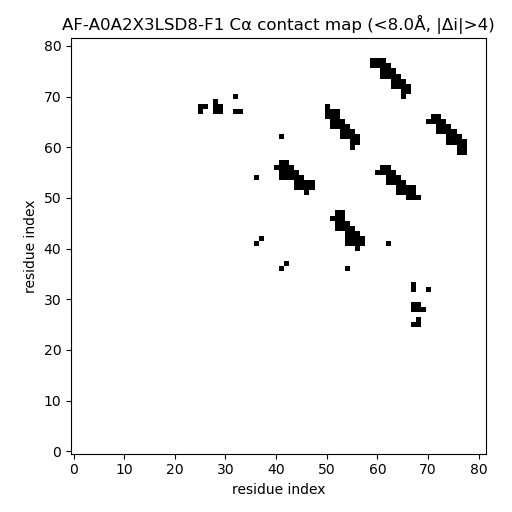25.189 -1.132 18.015 1.00 52.22 80 ILE A O 1
ATOM 644 N N . TYR A 1 81 ? -26.646 -2.558 17.068 1.00 43.66 81 TYR A N 1
ATOM 645 C CA . TYR A 1 81 ? -27.856 -1.963 17.624 1.00 43.66 81 TYR A CA 1
ATOM 646 C C . TYR A 1 81 ? -27.968 -2.440 19.080 1.00 43.66 81 TYR A C 1
ATOM 648 O O . TYR A 1 81 ? -28.429 -3.556 19.320 1.00 43.66 81 TYR A O 1
ATOM 656 N N . THR A 1 82 ? -27.503 -1.625 20.027 1.00 41.75 82 THR A N 1
ATOM 657 C CA . THR A 1 82 ? -27.836 -1.754 21.455 1.00 41.75 82 THR A CA 1
ATOM 658 C C . THR A 1 82 ? -28.645 -0.544 21.875 1.00 41.75 82 THR A C 1
ATOM 660 O O . THR A 1 82 ? -28.239 0.580 21.500 1.00 41.75 82 THR A O 1
#

Radius of gyration: 20.07 Å; Cα contacts (8 Å, |Δi|>4): 87; chains: 1; bounding box: 58×18×56 Å

Foldseek 3Di:
DPCVVVVVVVVCVVCVVVVVVVVVLLVVLLVVLVVVLVVVQFPDWDADPPQKIKTARPVQRKIKIGGSNDPDIDIDGPPPPD

Secondary structure (DSSP, 8-state):
---HHHHHHHHHHHHHHHHHHHHHHHHHHHHHHHHHHHHTT--EEEEEGGGEEEEEETTTTEEEEEESSSS-EEEEE-----

Solvent-accessible surface area (backbone atoms only — not comparable to full-atom values): 4654 Å² total; per-residue (Å²): 132,86,58,65,69,60,53,53,52,53,54,50,62,66,47,45,60,56,54,53,51,51,51,54,52,41,54,52,42,27,52,51,49,53,49,53,38,49,74,76,50,34,79,44,78,46,77,50,80,92,49,27,35,43,32,33,18,75,92,64,60,26,39,37,37,34,40,32,71,45,95,56,66,49,75,54,65,65,79,78,88,122

pLDDT: mean 84.78, std 10.4, range [41.75, 93.5]

Organism: Escherichia coli (NCBI:txid562)

Sequence (82 aa):
MDLSPVFLIVVIILVMPLFVYLAVKQHKISKEVYALLAEDGYDIIFSGEGNTYIAFNIKKASFRAGSLIDHRYFQESNIIYT